Protein AF-A0A5S5BTS8-F1 (afdb_monomer)

Radius of gyration: 24.58 Å; Cα contacts (8 Å, |Δi|>4): 96; chains: 1; bounding box: 59×62×31 Å

InterPro domains:
  IPR059932 YrzR-like, zinc ribbon domain [PF27112] (10-58)

Secondary structure (DSSP, 8-state):
---TTT--S-EEE-SSSEEEETTTTEEEEE-TTS-EEEEEE-TTSPEEE-HHHHS-------------------------

Foldseek 3Di:
DADPVHRDPQWDDPDPAWIAHPVQQKIWGADPVRQIWIWHQDPVRDTDTPSVVPPPPPDPPDPDDPPDPPDDDDDDDDDD

Sequence (80 aa):
MKCINCNSIDIGRIGTRQYYCWNCCIEMTIEEDGRMDVFQVEKDGSLSSLNDLFLEEETQPDEPAETAEFSPDDGQRLSG

Solvent-accessible surface area (backbone atoms only — not comparable to full-atom values): 5358 Å² total; per-residue (Å²): 116,58,40,91,90,74,62,44,65,58,58,45,77,80,51,100,48,29,36,34,30,75,87,73,38,31,39,37,36,55,50,95,88,71,51,64,48,34,32,36,46,45,97,87,67,51,77,45,77,45,36,84,81,69,49,74,73,74,74,80,91,75,84,80,75,92,72,76,87,80,80,80,84,82,89,79,89,78,91,132

Structure (mmCIF, N/CA/C/O backbone):
data_AF-A0A5S5BTS8-F1
#
_entry.id   AF-A0A5S5BTS8-F1
#
loop_
_atom_site.group_PDB
_atom_site.id
_atom_site.type_symbol
_atom_site.label_atom_id
_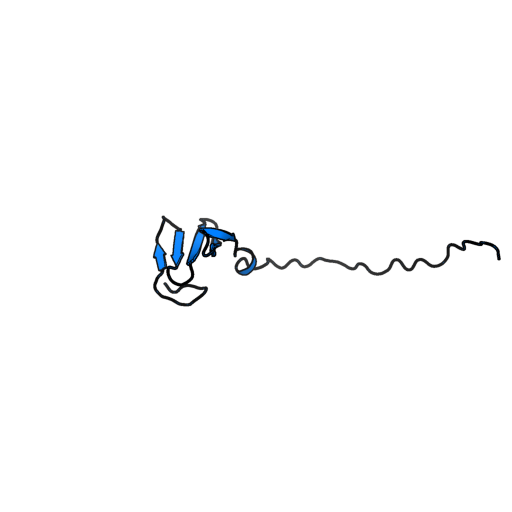atom_site.label_alt_id
_atom_site.label_comp_id
_atom_site.label_asym_id
_atom_site.label_entity_id
_atom_site.label_seq_id
_atom_site.pdbx_PDB_ins_code
_atom_site.Cartn_x
_atom_site.Cartn_y
_atom_site.Cartn_z
_atom_site.occupancy
_atom_site.B_iso_or_equiv
_atom_site.auth_seq_id
_atom_site.auth_comp_id
_atom_site.auth_asym_id
_atom_site.auth_atom_id
_atom_site.pdbx_PDB_model_num
ATOM 1 N N . MET A 1 1 ? -11.345 -2.824 4.760 1.00 67.31 1 MET A N 1
ATOM 2 C CA . MET A 1 1 ? -10.385 -1.703 4.858 1.00 67.31 1 MET A CA 1
ATOM 3 C C . MET A 1 1 ? -10.325 -1.033 3.500 1.00 67.31 1 MET A C 1
ATOM 5 O O . MET A 1 1 ? -10.531 -1.729 2.515 1.00 67.31 1 MET A O 1
ATOM 9 N N . LYS A 1 2 ? -10.132 0.285 3.444 1.00 81.12 2 LYS A N 1
ATOM 10 C CA . LYS A 1 2 ? -9.974 1.020 2.182 1.00 81.12 2 LYS A CA 1
ATOM 11 C C . LYS A 1 2 ? -8.524 1.458 2.045 1.00 81.12 2 LYS A C 1
ATOM 13 O O . LYS A 1 2 ? -7.903 1.786 3.050 1.00 81.12 2 LYS A O 1
ATOM 18 N N . CYS A 1 3 ? -7.999 1.418 0.827 1.00 84.56 3 CYS A N 1
ATOM 19 C CA . CYS A 1 3 ? -6.644 1.859 0.542 1.00 84.56 3 CYS A CA 1
ATOM 20 C C . CYS A 1 3 ? -6.526 3.345 0.891 1.00 84.56 3 CYS A C 1
ATOM 22 O O . CYS A 1 3 ? -7.376 4.128 0.474 1.00 84.56 3 CYS A O 1
ATOM 24 N N . ILE A 1 4 ? -5.486 3.742 1.619 1.00 81.06 4 ILE A N 1
ATOM 25 C CA . ILE A 1 4 ? -5.270 5.156 1.959 1.00 81.06 4 ILE A CA 1
ATOM 26 C C . ILE A 1 4 ? -4.859 5.993 0.740 1.00 81.06 4 ILE A C 1
ATOM 28 O O . ILE A 1 4 ? -5.099 7.190 0.715 1.00 81.06 4 ILE A O 1
ATOM 32 N N . ASN A 1 5 ? -4.304 5.351 -0.292 1.00 79.44 5 ASN A N 1
ATOM 33 C CA . ASN A 1 5 ? -3.835 6.025 -1.501 1.00 79.44 5 ASN A CA 1
ATOM 34 C C . ASN A 1 5 ? -4.938 6.211 -2.560 1.00 79.44 5 ASN A C 1
ATOM 36 O O . ASN A 1 5 ? -4.945 7.180 -3.305 1.00 79.44 5 ASN A O 1
ATOM 40 N N . CYS A 1 6 ? -5.888 5.276 -2.653 1.00 85.25 6 CYS A N 1
ATOM 41 C CA . CYS A 1 6 ? -6.883 5.287 -3.735 1.00 85.25 6 CYS A CA 1
ATOM 42 C C . CYS A 1 6 ? -8.292 4.871 -3.323 1.00 85.25 6 CYS A C 1
ATOM 44 O O . CYS A 1 6 ? -9.155 4.661 -4.172 1.00 85.25 6 CYS A O 1
ATOM 46 N N . ASN A 1 7 ? -8.527 4.696 -2.024 1.00 84.00 7 ASN A N 1
ATOM 47 C CA . ASN A 1 7 ? -9.816 4.352 -1.426 1.00 84.00 7 ASN A CA 1
ATOM 48 C C . ASN A 1 7 ? -10.476 3.061 -1.934 1.00 84.00 7 ASN A C 1
ATOM 50 O O . ASN A 1 7 ? -11.612 2.778 -1.540 1.00 84.00 7 ASN A O 1
ATOM 54 N N . SER A 1 8 ? -9.771 2.249 -2.728 1.00 87.00 8 SER A N 1
ATOM 55 C CA . SER A 1 8 ? -10.279 0.956 -3.174 1.00 87.00 8 SER A CA 1
ATOM 56 C C . SER A 1 8 ? -10.389 -0.036 -2.015 1.00 87.00 8 SER A C 1
ATOM 58 O O . SER A 1 8 ? -9.678 0.064 -1.011 1.00 87.00 8 SER A O 1
ATOM 60 N N . ILE A 1 9 ? -11.298 -0.994 -2.157 1.00 87.50 9 ILE A N 1
ATOM 61 C CA . ILE A 1 9 ? -11.519 -2.085 -1.20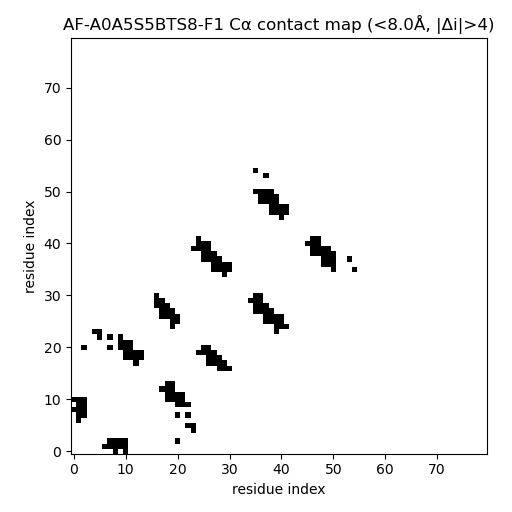1 1.00 87.50 9 ILE A CA 1
ATOM 62 C C . ILE A 1 9 ? -10.652 -3.313 -1.508 1.00 87.50 9 ILE A C 1
ATOM 64 O O . ILE A 1 9 ? -10.566 -4.211 -0.672 1.00 87.50 9 ILE A O 1
ATOM 68 N N . ASP A 1 10 ? -9.993 -3.329 -2.670 1.00 90.88 10 ASP A N 1
ATOM 69 C CA . ASP A 1 10 ? -9.153 -4.423 -3.172 1.00 90.88 10 ASP A CA 1
ATOM 70 C C . ASP A 1 10 ? -7.771 -4.448 -2.502 1.00 90.88 10 ASP A C 1
ATOM 72 O O . ASP A 1 10 ? -6.725 -4.282 -3.136 1.00 90.88 10 ASP A O 1
ATOM 76 N N . ILE A 1 11 ? -7.771 -4.630 -1.182 1.00 90.38 11 ILE A N 1
ATOM 77 C CA . ILE A 1 11 ? -6.562 -4.782 -0.373 1.00 90.38 11 ILE A CA 1
ATOM 78 C C . ILE A 1 11 ? -6.450 -6.241 0.064 1.00 90.38 11 ILE A C 1
ATOM 80 O O . ILE A 1 11 ? -7.327 -6.765 0.752 1.00 90.38 11 ILE A O 1
ATOM 84 N N . GLY A 1 12 ? -5.359 -6.893 -0.319 1.00 90.06 12 GLY A N 1
ATOM 85 C CA . GLY A 1 12 ? -4.998 -8.234 0.120 1.00 90.06 12 GLY A CA 1
ATOM 86 C C . GLY A 1 12 ? -4.070 -8.196 1.330 1.00 90.06 12 GLY A C 1
ATOM 87 O O . GLY A 1 12 ? -3.216 -7.323 1.439 1.00 90.06 12 GLY A O 1
ATOM 88 N N . ARG A 1 13 ? -4.205 -9.162 2.241 1.00 90.50 13 ARG A N 1
ATOM 89 C CA . ARG A 1 13 ? -3.219 -9.390 3.304 1.00 90.50 13 ARG A CA 1
ATOM 90 C C . ARG A 1 13 ? -2.174 -10.383 2.795 1.00 90.50 13 ARG A C 1
ATOM 92 O O . ARG A 1 13 ? -2.525 -11.528 2.526 1.00 90.50 13 ARG A O 1
ATOM 99 N N . ILE A 1 14 ? -0.922 -9.952 2.682 1.00 90.62 14 ILE A N 1
ATOM 100 C CA . ILE A 1 14 ? 0.195 -10.784 2.198 1.00 90.62 14 ILE A CA 1
ATOM 101 C C . ILE A 1 14 ? 1.022 -11.386 3.346 1.00 90.62 14 ILE A C 1
ATOM 103 O O . ILE A 1 14 ? 1.676 -12.406 3.158 1.00 90.62 14 ILE A O 1
ATOM 107 N N . GLY A 1 15 ? 0.929 -10.825 4.559 1.00 89.25 15 GLY A N 1
ATOM 108 C CA . GLY A 1 15 ? 1.648 -11.306 5.745 1.00 89.25 15 GLY A CA 1
ATOM 109 C C . GLY A 1 15 ? 0.918 -11.013 7.057 1.00 89.25 15 GLY A C 1
ATOM 110 O O . GLY A 1 15 ? -0.225 -10.562 7.066 1.00 89.25 15 GLY A O 1
ATOM 111 N N . THR A 1 16 ? 1.563 -11.265 8.197 1.00 86.69 16 THR A N 1
ATOM 112 C CA . THR A 1 16 ? 0.952 -11.068 9.529 1.00 86.69 16 THR A CA 1
ATOM 113 C C . THR A 1 16 ? 0.576 -9.605 9.789 1.00 86.69 16 THR A C 1
ATOM 115 O O . THR A 1 16 ? -0.399 -9.338 10.486 1.00 86.69 16 THR A O 1
ATOM 118 N N . ARG A 1 17 ? 1.312 -8.661 9.189 1.00 89.38 17 ARG A N 1
ATOM 119 C CA . ARG A 1 17 ? 1.105 -7.207 9.318 1.00 89.38 17 ARG A CA 1
ATOM 120 C C . ARG A 1 17 ? 1.341 -6.452 8.011 1.00 89.38 17 ARG A C 1
ATOM 122 O O . ARG A 1 17 ? 1.624 -5.262 8.021 1.00 89.38 17 ARG A O 1
ATOM 129 N N . GLN A 1 18 ? 1.265 -7.174 6.901 1.00 91.31 18 GLN A N 1
ATOM 130 C CA . GLN A 1 18 ? 1.594 -6.660 5.581 1.00 91.31 18 GLN A CA 1
ATOM 131 C C . GLN A 1 18 ? 0.364 -6.738 4.687 1.00 91.31 18 GLN A C 1
ATOM 133 O O . GLN A 1 18 ? -0.289 -7.788 4.586 1.00 91.31 18 GLN A O 1
ATOM 138 N N . TYR A 1 19 ? 0.058 -5.621 4.045 1.00 90.75 19 TYR A N 1
ATOM 139 C CA . TYR A 1 19 ? -1.126 -5.406 3.235 1.00 90.75 19 TYR A CA 1
ATOM 140 C C . TYR A 1 19 ? -0.716 -4.869 1.872 1.00 90.75 19 TYR A C 1
ATOM 142 O O . TYR A 1 19 ? 0.130 -3.993 1.772 1.00 90.75 19 TYR A O 1
ATOM 150 N N . TYR A 1 20 ? -1.354 -5.366 0.825 1.00 90.56 20 TYR A N 1
ATOM 151 C CA . TYR A 1 20 ? -1.059 -5.009 -0.551 1.00 90.56 20 TYR A CA 1
ATOM 152 C C . TYR A 1 20 ? -2.328 -4.559 -1.265 1.00 90.56 20 TYR A C 1
ATOM 154 O O . TYR A 1 20 ? -3.334 -5.269 -1.265 1.00 90.56 20 TYR A O 1
ATOM 162 N N . CYS A 1 21 ? -2.297 -3.385 -1.886 1.00 91.44 21 CYS A N 1
ATOM 163 C CA . CYS A 1 21 ? -3.406 -2.877 -2.680 1.00 91.44 21 CYS A CA 1
ATOM 164 C C . CYS A 1 21 ? -3.235 -3.257 -4.152 1.00 91.44 2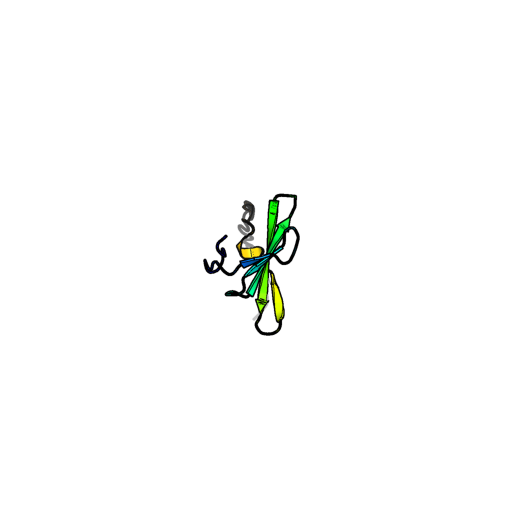1 CYS A C 1
ATOM 166 O O . CYS A 1 21 ? -2.317 -2.776 -4.815 1.00 91.44 21 CYS A O 1
ATOM 168 N N . TRP A 1 22 ? -4.179 -4.030 -4.687 1.00 89.56 22 TRP A N 1
ATOM 169 C CA . TRP A 1 22 ? -4.165 -4.474 -6.085 1.00 89.56 22 TRP A CA 1
ATOM 170 C C . TRP A 1 22 ? -4.402 -3.351 -7.091 1.00 89.56 22 TRP A C 1
ATOM 172 O O . TRP A 1 22 ? -3.939 -3.426 -8.223 1.00 89.56 22 TRP A O 1
ATOM 182 N N . ASN A 1 23 ? -5.126 -2.306 -6.694 1.00 89.00 23 ASN A N 1
ATOM 183 C CA . ASN A 1 23 ? -5.483 -1.228 -7.612 1.00 89.00 23 ASN A CA 1
ATOM 184 C C . ASN A 1 23 ? -4.343 -0.217 -7.806 1.00 89.00 23 ASN A C 1
ATOM 186 O O . ASN A 1 23 ? -4.267 0.449 -8.831 1.00 89.00 23 ASN A O 1
ATOM 190 N N . CYS A 1 24 ? -3.503 -0.056 -6.784 1.00 88.06 24 CYS A N 1
ATOM 191 C CA . CYS A 1 24 ? -2.550 1.056 -6.678 1.00 88.06 24 CYS A CA 1
ATOM 192 C C . CYS A 1 24 ? -1.116 0.565 -6.511 1.00 88.06 24 CYS A C 1
ATOM 194 O O . CYS A 1 24 ? -0.205 1.379 -6.399 1.00 88.06 24 CYS A O 1
ATOM 196 N N . CYS A 1 25 ? -0.944 -0.759 -6.503 1.00 90.44 25 CYS A N 1
ATOM 197 C CA . CYS A 1 25 ? 0.327 -1.446 -6.387 1.00 90.44 25 CYS A CA 1
ATOM 198 C C . CYS A 1 25 ? 1.143 -0.940 -5.197 1.00 90.44 25 CYS A C 1
ATOM 200 O O . CYS A 1 25 ? 2.342 -0.758 -5.321 1.00 90.44 25 CYS A O 1
ATOM 202 N N . ILE A 1 26 ? 0.501 -0.670 -4.058 1.00 88.25 26 ILE A N 1
ATOM 203 C CA . ILE A 1 26 ? 1.210 -0.260 -2.843 1.00 88.25 26 ILE A CA 1
ATOM 204 C C . ILE A 1 26 ? 1.213 -1.387 -1.820 1.00 88.25 26 ILE A C 1
ATOM 206 O O . ILE A 1 26 ? 0.197 -2.055 -1.613 1.00 88.25 26 ILE A O 1
ATOM 210 N N . GLU A 1 27 ? 2.347 -1.559 -1.169 1.00 90.12 27 GLU A N 1
ATOM 211 C CA . GLU A 1 27 ? 2.559 -2.409 -0.015 1.00 90.12 27 GLU A CA 1
ATOM 212 C C . GLU A 1 27 ? 2.608 -1.547 1.249 1.00 90.12 27 GLU A C 1
ATOM 214 O O . GLU A 1 27 ? 3.167 -0.455 1.254 1.00 90.12 27 GLU A O 1
ATOM 219 N N . MET A 1 28 ? 1.975 -2.024 2.312 1.00 87.81 28 MET A N 1
ATOM 220 C CA . MET A 1 28 ? 1.832 -1.352 3.595 1.00 87.81 28 MET A CA 1
ATOM 221 C C . MET A 1 28 ? 2.180 -2.344 4.700 1.00 87.81 28 MET A C 1
ATOM 223 O O . MET A 1 28 ? 1.528 -3.385 4.817 1.00 87.81 28 MET A O 1
ATOM 227 N N . THR A 1 29 ? 3.152 -2.009 5.536 1.00 89.12 29 THR A N 1
ATOM 228 C CA . THR A 1 29 ? 3.604 -2.838 6.653 1.00 89.12 29 THR A CA 1
ATOM 229 C C . THR A 1 29 ? 3.387 -2.094 7.959 1.00 89.12 29 THR A C 1
ATOM 231 O O . THR A 1 29 ? 3.740 -0.930 8.067 1.00 89.12 29 THR A O 1
ATOM 234 N N . ILE A 1 30 ? 2.779 -2.755 8.943 1.00 87.25 30 ILE A N 1
ATOM 235 C CA . ILE A 1 30 ? 2.509 -2.175 10.263 1.00 87.25 30 ILE A CA 1
ATOM 236 C C . ILE A 1 30 ? 3.427 -2.841 11.284 1.00 87.25 30 ILE A C 1
ATOM 238 O O . ILE A 1 30 ? 3.302 -4.037 11.543 1.00 87.25 30 ILE A O 1
ATOM 242 N N . GLU A 1 31 ? 4.327 -2.074 11.877 1.00 85.88 31 GLU A N 1
ATOM 243 C CA . GLU A 1 31 ? 5.241 -2.535 12.918 1.00 85.88 31 GLU A CA 1
ATOM 244 C C . GLU A 1 31 ? 4.538 -2.655 14.280 1.00 85.88 31 GLU A C 1
ATOM 246 O O . GLU A 1 31 ? 3.409 -2.215 14.506 1.00 85.88 31 GLU A O 1
ATOM 251 N N . GLU A 1 32 ? 5.229 -3.287 15.221 1.00 85.31 32 GLU A N 1
ATOM 252 C CA . GLU A 1 32 ? 4.773 -3.486 16.601 1.00 85.31 32 GLU A CA 1
ATOM 253 C C . GLU A 1 32 ? 4.751 -2.187 17.421 1.00 85.31 32 GLU A C 1
ATOM 255 O O . GLU A 1 32 ? 3.916 -2.028 18.306 1.00 85.31 32 GLU A O 1
ATOM 260 N N . ASP A 1 33 ? 5.637 -1.260 17.060 1.00 83.81 33 ASP A N 1
ATOM 261 C CA . ASP A 1 33 ? 5.869 0.047 17.687 1.00 83.81 33 ASP A CA 1
ATOM 262 C C . ASP A 1 33 ? 4.875 1.129 17.215 1.00 83.81 33 ASP A C 1
ATOM 264 O O . ASP A 1 33 ? 4.898 2.258 17.689 1.00 83.81 3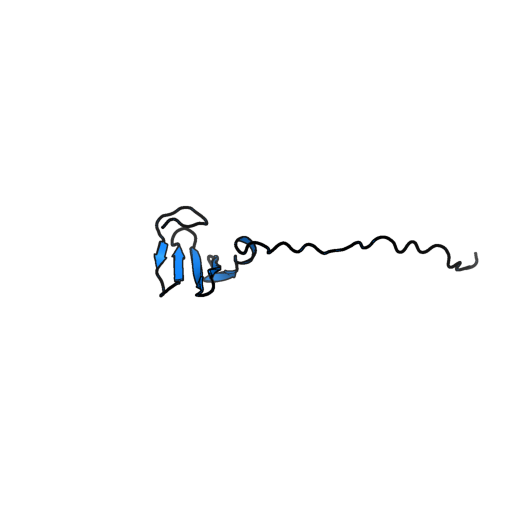3 ASP A O 1
ATOM 268 N N . GLY A 1 34 ? 3.990 0.795 16.266 1.00 78.69 34 GLY A N 1
ATOM 269 C CA . GLY A 1 34 ? 3.047 1.739 15.655 1.00 78.69 34 GLY A CA 1
ATOM 270 C C . GLY A 1 34 ? 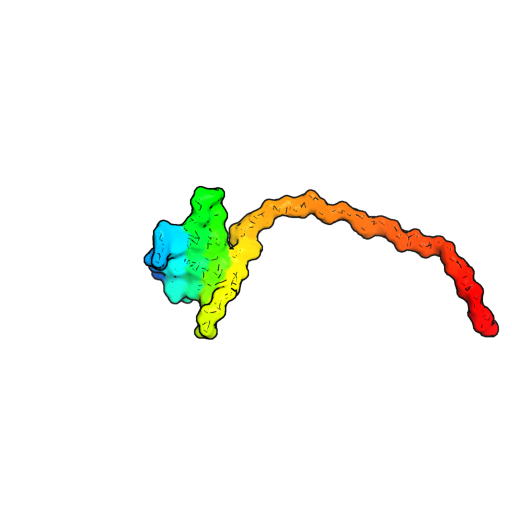3.567 2.437 14.394 1.00 78.69 34 GLY A C 1
ATOM 271 O O . GLY A 1 34 ? 2.829 3.211 13.791 1.00 78.69 34 GLY A O 1
ATOM 272 N N . ARG A 1 35 ? 4.795 2.132 13.953 1.00 80.94 35 ARG A N 1
ATOM 273 C CA . ARG A 1 35 ? 5.342 2.609 12.672 1.00 80.94 35 ARG A CA 1
ATOM 274 C C . ARG A 1 35 ? 4.643 1.919 11.502 1.00 80.94 35 ARG A C 1
ATOM 276 O O . ARG A 1 35 ? 4.330 0.729 11.575 1.00 80.94 35 ARG A O 1
ATOM 283 N N . MET A 1 36 ? 4.388 2.665 10.434 1.00 83.00 36 MET A N 1
ATOM 284 C CA . MET A 1 36 ? 3.765 2.144 9.222 1.00 83.00 36 MET A CA 1
ATOM 285 C C . MET A 1 36 ? 4.632 2.484 8.019 1.00 83.00 36 MET A C 1
ATOM 287 O O . MET A 1 36 ? 4.721 3.645 7.638 1.00 83.00 36 MET A O 1
ATOM 291 N N . ASP A 1 37 ?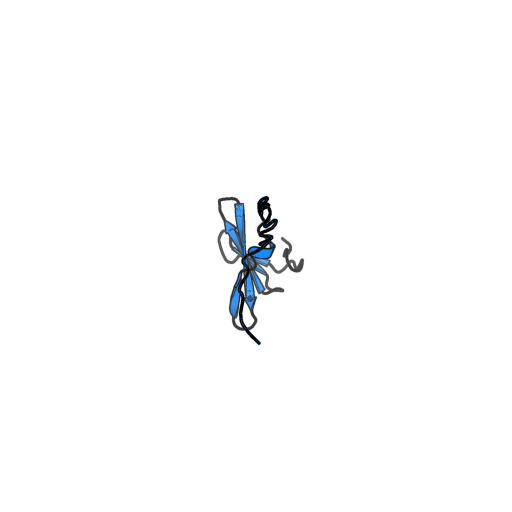 5.217 1.464 7.404 1.00 87.25 37 ASP A N 1
ATOM 292 C CA . ASP A 1 37 ? 6.027 1.621 6.204 1.00 87.25 37 ASP A CA 1
ATOM 293 C C . ASP A 1 37 ? 5.177 1.380 4.957 1.00 87.25 37 ASP A C 1
ATOM 295 O O . ASP A 1 37 ? 4.421 0.406 4.872 1.00 87.25 37 ASP A O 1
ATOM 299 N N . VAL A 1 38 ? 5.310 2.265 3.970 1.00 88.06 38 VAL A N 1
ATOM 300 C CA . VAL A 1 38 ? 4.575 2.186 2.703 1.00 88.06 38 VAL A CA 1
ATOM 301 C C . VAL A 1 38 ? 5.553 2.161 1.535 1.00 88.06 38 VAL A C 1
ATOM 303 O O . VAL A 1 38 ? 6.436 3.011 1.434 1.00 88.06 38 VAL A O 1
ATOM 306 N N . PHE A 1 39 ? 5.361 1.216 0.617 1.00 90.25 39 PHE A N 1
ATOM 307 C CA . PHE A 1 39 ? 6.171 1.048 -0.587 1.00 90.25 39 PHE A CA 1
ATOM 308 C C . PHE A 1 39 ? 5.275 0.986 -1.820 1.00 90.25 39 PHE A C 1
ATOM 310 O O . PHE A 1 39 ? 4.318 0.221 -1.866 1.00 90.25 39 PHE A O 1
ATOM 317 N N . GLN A 1 40 ? 5.577 1.773 -2.843 1.00 89.81 40 GLN A N 1
ATOM 318 C CA . GLN A 1 40 ? 4.935 1.668 -4.146 1.00 89.81 40 GLN A CA 1
ATOM 319 C C . GLN A 1 40 ? 5.711 0.711 -5.040 1.00 89.81 40 GLN A C 1
ATOM 321 O O . GLN A 1 40 ? 6.913 0.856 -5.219 1.00 89.81 40 GLN A O 1
ATOM 326 N N . VAL A 1 41 ? 5.008 -0.238 -5.641 1.00 90.25 41 VAL A N 1
ATOM 327 C CA . VAL A 1 41 ? 5.537 -1.118 -6.675 1.00 90.25 41 VAL A CA 1
ATOM 328 C C . VAL A 1 41 ? 5.336 -0.436 -8.026 1.00 90.25 41 VAL A C 1
ATOM 330 O O . VAL A 1 41 ? 4.206 -0.247 -8.486 1.00 90.25 41 VAL A O 1
ATOM 333 N N . GLU A 1 42 ? 6.437 -0.055 -8.663 1.00 89.62 42 GLU A N 1
ATOM 334 C CA . GLU A 1 42 ? 6.442 0.462 -10.026 1.00 89.62 42 GLU A CA 1
ATOM 335 C C . GLU A 1 42 ? 6.037 -0.619 -11.035 1.00 89.62 42 GLU A C 1
ATOM 337 O O . GLU A 1 42 ? 6.081 -1.821 -10.767 1.00 89.62 42 GLU A O 1
ATOM 342 N N . LYS A 1 43 ? 5.687 -0.200 -12.255 1.00 81.88 43 LYS A N 1
ATOM 343 C CA . LYS 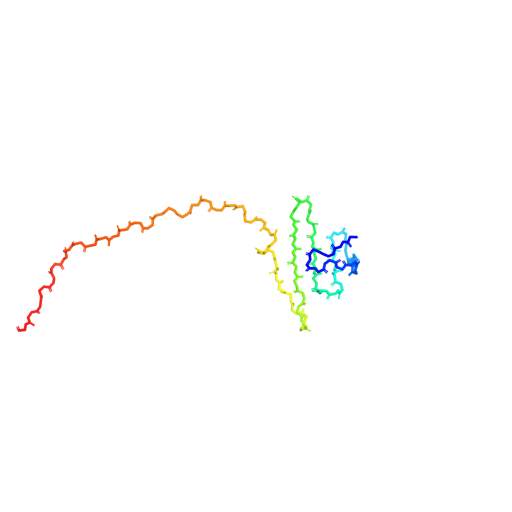A 1 43 ? 5.303 -1.117 -13.343 1.00 81.88 43 LYS A CA 1
ATOM 344 C C . LYS A 1 43 ? 6.406 -2.123 -13.704 1.00 81.88 43 LYS A C 1
ATOM 346 O O . LYS A 1 43 ? 6.106 -3.195 -14.222 1.00 81.88 43 LYS A O 1
ATOM 351 N N . ASP A 1 44 ? 7.656 -1.761 -13.439 1.00 85.50 44 ASP A N 1
ATOM 352 C CA . ASP A 1 44 ? 8.837 -2.601 -13.646 1.00 85.50 44 ASP A CA 1
ATOM 353 C C . ASP A 1 44 ? 9.068 -3.612 -12.500 1.00 85.50 44 ASP A C 1
ATOM 355 O O . ASP A 1 44 ? 9.852 -4.544 -12.635 1.00 85.50 44 ASP A O 1
ATOM 359 N N . GLY A 1 45 ? 8.354 -3.472 -11.377 1.00 80.50 45 GLY A N 1
ATOM 360 C CA . GLY A 1 45 ? 8.520 -4.301 -10.177 1.00 80.50 45 GLY A CA 1
ATOM 361 C C . GLY A 1 45 ? 9.490 -3.725 -9.142 1.00 80.50 45 GLY A C 1
ATOM 362 O O . GLY A 1 45 ? 9.682 -4.326 -8.087 1.00 80.50 45 GLY A O 1
ATOM 363 N N . SER A 1 46 ? 10.079 -2.559 -9.417 1.00 86.56 46 SER A N 1
ATOM 364 C CA . SER A 1 46 ? 10.890 -1.814 -8.449 1.00 86.56 46 SER A CA 1
ATOM 365 C C . SER A 1 46 ? 10.029 -1.266 -7.305 1.00 86.56 46 SER A C 1
ATOM 367 O O . SER A 1 46 ? 8.891 -0.859 -7.527 1.00 86.56 46 SER A O 1
ATOM 369 N N . LEU A 1 47 ? 10.573 -1.245 -6.084 1.00 87.38 47 LEU A N 1
ATOM 370 C CA . LEU A 1 47 ? 9.908 -0.697 -4.898 1.00 87.38 47 LEU A CA 1
ATOM 371 C C . LEU A 1 47 ? 10.403 0.726 -4.616 1.00 87.38 47 LEU A C 1
ATOM 373 O O . LEU A 1 47 ? 11.591 0.930 -4.369 1.00 87.38 47 LEU A O 1
ATOM 377 N N . SER A 1 48 ? 9.494 1.697 -4.605 1.00 86.50 48 SER A N 1
ATOM 378 C CA . SER A 1 48 ? 9.741 3.077 -4.184 1.00 86.50 48 SER A CA 1
ATOM 379 C C . SER A 1 48 ? 9.170 3.303 -2.790 1.00 86.50 48 SER A C 1
ATOM 381 O O . SER A 1 48 ? 7.963 3.195 -2.578 1.00 86.50 48 SER A O 1
ATOM 383 N N . SER A 1 49 ? 10.027 3.624 -1.826 1.00 85.38 49 SER A N 1
ATOM 384 C CA . SER A 1 49 ? 9.606 3.956 -0.464 1.00 85.38 49 SER A CA 1
ATOM 385 C C . SER A 1 49 ? 8.765 5.236 -0.468 1.00 85.38 49 SER A C 1
ATOM 387 O O . SER A 1 49 ? 9.261 6.298 -0.827 1.00 85.38 49 SER A O 1
ATOM 389 N N . LEU A 1 50 ? 7.503 5.138 -0.050 1.00 81.94 50 LEU A N 1
ATOM 390 C CA . LEU A 1 50 ? 6.593 6.275 0.147 1.00 81.94 50 LEU A CA 1
ATOM 391 C C . LEU A 1 50 ? 6.530 6.728 1.614 1.00 81.94 50 LEU A C 1
ATOM 393 O O . LEU A 1 50 ? 5.699 7.562 1.962 1.00 81.94 50 LEU A O 1
ATOM 397 N N . ASN A 1 51 ? 7.402 6.188 2.469 1.00 73.31 51 ASN A N 1
ATOM 398 C CA . ASN A 1 51 ? 7.473 6.486 3.902 1.00 73.31 51 ASN A CA 1
ATOM 399 C C . ASN A 1 51 ? 7.568 7.994 4.197 1.00 73.31 51 ASN A C 1
ATOM 401 O O . ASN A 1 51 ? 6.961 8.478 5.141 1.00 73.31 51 ASN A O 1
ATOM 405 N N . ASP A 1 52 ? 8.252 8.743 3.334 1.00 68.19 52 ASP A N 1
ATOM 406 C CA . ASP A 1 52 ? 8.458 10.195 3.439 1.00 68.19 52 ASP A CA 1
ATOM 407 C C . ASP A 1 52 ? 7.150 11.014 3.402 1.00 68.19 52 ASP A C 1
ATOM 409 O O . ASP A 1 52 ? 7.080 12.119 3.921 1.00 68.19 52 ASP A O 1
ATOM 413 N N . LEU A 1 53 ? 6.087 10.464 2.798 1.00 67.06 53 LEU A N 1
ATOM 414 C CA . LEU A 1 53 ? 4.803 11.152 2.618 1.00 67.06 53 LEU A CA 1
ATOM 415 C C . LEU A 1 53 ? 3.775 10.829 3.718 1.00 67.06 53 LEU A C 1
ATOM 417 O O . LEU A 1 53 ? 2.735 11.484 3.796 1.00 67.06 53 LEU A O 1
ATOM 421 N N . PHE A 1 54 ? 4.023 9.782 4.510 1.00 61.31 54 PHE A N 1
ATOM 422 C CA . PHE A 1 54 ? 3.075 9.238 5.492 1.00 61.31 54 PHE A CA 1
ATOM 423 C C . PHE A 1 54 ? 3.625 9.179 6.913 1.00 61.31 54 PHE A C 1
ATOM 425 O O . PHE A 1 54 ? 2.832 9.136 7.853 1.00 61.31 54 PHE A O 1
ATOM 432 N N . LEU A 1 55 ? 4.947 9.180 7.089 1.00 57.00 55 LEU A N 1
ATOM 433 C CA . LEU A 1 55 ? 5.526 9.503 8.378 1.00 57.00 55 LEU A CA 1
ATOM 434 C C . LEU A 1 55 ? 5.273 10.987 8.595 1.00 57.00 55 LEU A C 1
ATOM 436 O O . LEU A 1 55 ? 5.795 11.824 7.863 1.00 57.00 55 LEU A O 1
ATOM 440 N N . GLU A 1 56 ? 4.421 11.299 9.567 1.00 53.41 56 GLU A N 1
ATOM 441 C CA . GLU A 1 56 ? 4.379 12.633 10.142 1.00 53.41 56 GLU A CA 1
ATOM 442 C C . GLU A 1 56 ? 5.825 13.003 10.458 1.00 53.41 56 GLU A C 1
ATOM 444 O O . GLU A 1 56 ? 6.470 12.375 11.297 1.00 53.41 56 GLU A O 1
ATOM 449 N N . GLU A 1 57 ? 6.344 13.969 9.703 1.00 51.88 57 GLU A N 1
ATOM 450 C CA . GLU A 1 57 ? 7.457 14.802 10.103 1.00 51.88 57 GLU A CA 1
ATOM 451 C C . GLU A 1 57 ? 7.168 15.182 11.556 1.00 51.88 57 GLU A C 1
ATOM 453 O O . GLU A 1 57 ? 6.326 16.040 11.834 1.00 51.88 57 GLU A O 1
ATOM 458 N N . GLU A 1 58 ? 7.788 14.474 12.507 1.00 47.12 58 GLU A N 1
ATOM 459 C CA . GLU A 1 58 ? 7.992 15.016 13.837 1.00 47.12 58 GLU A CA 1
ATOM 460 C C . GLU A 1 58 ? 8.699 16.326 13.556 1.00 47.12 58 GLU A C 1
ATOM 462 O O . GLU A 1 58 ? 9.864 16.332 13.160 1.00 47.12 58 GLU A O 1
ATOM 467 N N . THR A 1 59 ? 7.909 17.399 13.613 1.00 51.69 59 THR A N 1
ATOM 468 C CA . THR A 1 59 ? 8.295 18.776 13.355 1.00 51.69 59 THR A CA 1
ATOM 469 C C . THR A 1 59 ? 9.763 18.934 13.710 1.00 51.69 59 THR A C 1
ATOM 471 O O . THR A 1 59 ? 10.121 18.687 14.864 1.00 51.69 59 THR A O 1
ATOM 474 N N . GLN A 1 60 ? 10.608 19.301 12.751 1.00 46.25 60 GLN A N 1
ATOM 475 C CA . GLN A 1 60 ? 11.935 19.813 13.057 1.00 46.25 60 GLN A CA 1
ATOM 476 C C . GLN A 1 60 ? 11.800 21.326 13.295 1.00 46.25 60 GLN A C 1
ATOM 478 O O . GLN A 1 60 ? 11.918 22.094 12.342 1.00 46.25 60 GLN A O 1
ATOM 483 N N . PRO A 1 61 ? 11.521 21.827 14.518 1.00 59.19 61 PRO A N 1
ATOM 484 C CA . PRO A 1 61 ? 11.857 23.196 14.845 1.00 59.19 61 PRO A CA 1
ATOM 485 C C . PRO A 1 61 ? 13.349 23.222 15.183 1.00 59.19 61 PRO A C 1
ATOM 487 O O . PRO A 1 61 ? 13.706 22.953 16.321 1.00 59.19 61 PRO A O 1
ATOM 490 N N . ASP A 1 62 ? 14.207 23.452 14.191 1.00 53.59 62 ASP A N 1
ATOM 491 C CA . ASP A 1 62 ? 15.427 24.265 14.331 1.00 53.59 62 ASP A CA 1
ATOM 492 C C . ASP A 1 62 ? 16.230 24.213 13.022 1.00 53.59 62 ASP A C 1
ATOM 494 O O . ASP A 1 62 ? 17.103 23.371 12.832 1.00 53.59 62 ASP A O 1
ATOM 498 N N . GLU A 1 63 ? 15.994 25.173 12.130 1.00 53.25 63 GLU A N 1
ATOM 499 C CA . GLU A 1 63 ? 17.151 25.831 11.526 1.00 53.25 63 GLU A CA 1
ATOM 500 C C . GLU A 1 63 ? 17.170 27.274 12.051 1.00 53.25 63 GLU A C 1
ATOM 502 O O . GLU A 1 63 ? 16.380 28.117 11.608 1.00 53.25 63 GLU A O 1
ATOM 507 N N . PRO A 1 64 ? 17.997 27.570 13.068 1.00 58.09 64 PRO A N 1
ATOM 508 C CA . PRO A 1 64 ? 18.240 28.933 13.488 1.00 58.09 64 PRO A C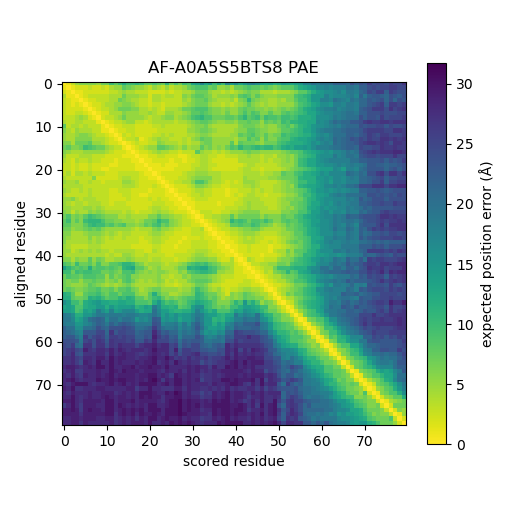A 1
ATOM 509 C C . PRO A 1 64 ? 19.190 29.609 12.493 1.00 58.09 64 PRO A C 1
ATOM 511 O O . PRO A 1 64 ? 20.344 29.225 12.353 1.00 58.09 64 PRO A O 1
ATOM 514 N N . ALA A 1 65 ? 18.683 30.663 11.854 1.00 56.47 65 ALA A N 1
ATOM 515 C CA . ALA A 1 65 ? 19.409 31.872 11.470 1.00 56.47 65 ALA A CA 1
ATOM 516 C C . ALA A 1 65 ? 20.842 31.703 10.917 1.00 56.47 65 ALA A C 1
ATOM 518 O O . ALA A 1 65 ? 21.811 31.889 11.650 1.00 56.47 65 ALA A O 1
ATOM 519 N N . GLU A 1 66 ? 20.991 31.615 9.592 1.00 53.12 66 GLU A N 1
ATOM 520 C CA . GLU A 1 66 ? 22.160 32.230 8.949 1.00 53.12 66 GLU A CA 1
ATOM 521 C C . GLU A 1 66 ? 21.851 33.713 8.683 1.00 53.12 66 GLU A C 1
ATOM 523 O O . GLU A 1 66 ? 21.591 34.169 7.569 1.00 53.12 66 GLU A O 1
ATOM 528 N N . THR A 1 67 ? 21.803 34.496 9.765 1.00 51.03 67 THR A N 1
ATOM 529 C CA . THR A 1 67 ? 21.977 35.942 9.657 1.00 51.03 67 THR A CA 1
ATOM 530 C C . THR A 1 67 ? 23.462 36.237 9.497 1.00 51.03 67 THR A C 1
ATOM 532 O O . THR A 1 67 ? 24.233 36.001 10.419 1.00 51.03 67 THR A O 1
ATOM 535 N N . ALA A 1 68 ? 23.801 36.852 8.368 1.00 56.59 68 ALA A N 1
ATOM 536 C CA . ALA A 1 68 ? 24.877 37.825 8.208 1.00 56.59 68 ALA A CA 1
ATOM 537 C C . ALA A 1 68 ? 26.306 37.399 8.594 1.00 56.59 68 ALA A C 1
ATOM 539 O O . ALA A 1 68 ? 26.746 37.621 9.717 1.00 56.59 68 ALA A O 1
ATOM 540 N N . GLU A 1 69 ? 27.109 37.082 7.577 1.00 49.56 69 GLU A N 1
ATOM 541 C CA . GLU A 1 69 ? 28.457 37.656 7.494 1.00 49.56 69 GLU A CA 1
ATOM 542 C C . GLU A 1 69 ? 28.452 38.767 6.438 1.00 49.56 69 GLU A C 1
ATOM 544 O O . GLU A 1 69 ? 28.796 38.615 5.268 1.00 49.56 69 GLU A O 1
ATOM 549 N N . PHE A 1 70 ? 27.994 39.934 6.893 1.00 49.66 70 PHE A N 1
ATOM 550 C CA . PHE A 1 70 ? 28.466 41.212 6.386 1.00 49.66 70 PHE A CA 1
ATOM 551 C C . PHE A 1 70 ? 29.985 41.231 6.613 1.00 49.66 70 PHE A C 1
ATOM 553 O O . PHE A 1 70 ? 30.421 41.380 7.751 1.00 49.66 70 PHE A O 1
ATOM 560 N N . SER A 1 71 ? 30.789 41.058 5.563 1.00 53.97 71 SER A N 1
ATOM 561 C CA . SER A 1 71 ? 32.205 41.437 5.594 1.00 53.97 71 SER A CA 1
ATOM 562 C C . SER A 1 71 ? 32.341 42.880 5.100 1.00 53.97 71 SER A C 1
ATOM 564 O O . SER A 1 71 ? 32.310 43.111 3.888 1.00 53.97 71 SER A O 1
ATOM 566 N N . PRO A 1 72 ? 32.475 43.880 5.987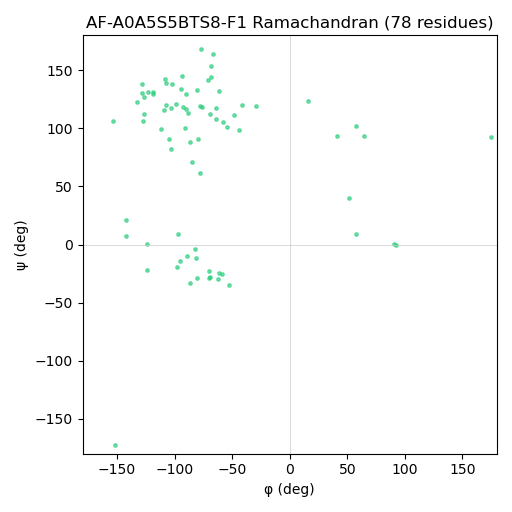 1.00 61.91 72 PRO A N 1
ATOM 567 C CA . PRO A 1 72 ? 33.067 45.148 5.621 1.00 61.91 72 PRO A CA 1
ATOM 568 C C . PRO A 1 72 ? 34.593 44.996 5.642 1.00 61.91 72 PRO A C 1
ATOM 570 O O . PRO A 1 72 ? 35.160 44.499 6.608 1.00 61.91 72 PRO A O 1
ATOM 573 N N . ASP A 1 73 ? 35.222 45.494 4.582 1.00 56.69 73 ASP A N 1
ATOM 574 C CA . ASP A 1 73 ? 36.622 45.923 4.540 1.00 56.69 73 ASP A CA 1
ATOM 575 C C . ASP A 1 73 ? 37.702 44.841 4.755 1.00 56.69 73 ASP A C 1
ATOM 577 O O . ASP A 1 73 ? 38.188 44.610 5.857 1.00 56.69 73 ASP A O 1
ATOM 581 N N . ASP A 1 74 ? 38.188 44.272 3.650 1.00 58.47 74 ASP A N 1
ATOM 582 C CA . ASP A 1 74 ? 39.637 44.140 3.494 1.00 58.47 74 ASP A CA 1
ATOM 583 C C . ASP A 1 74 ? 40.022 44.749 2.144 1.00 58.47 74 ASP A C 1
ATOM 585 O O . ASP A 1 74 ? 39.687 44.258 1.060 1.00 58.47 74 ASP A O 1
ATOM 589 N N . GLY A 1 75 ? 40.632 45.929 2.224 1.00 61.50 75 GLY A N 1
ATOM 590 C CA . GLY A 1 75 ? 41.120 46.657 1.073 1.00 61.50 75 GLY A CA 1
ATOM 591 C C . GLY A 1 75 ? 42.226 45.891 0.357 1.00 61.50 75 GLY A C 1
ATOM 592 O O . GLY A 1 75 ? 43.376 45.918 0.784 1.00 61.50 75 GLY A O 1
ATOM 593 N N . GLN A 1 76 ? 41.927 45.352 -0.826 1.00 62.47 76 GLN A N 1
ATOM 594 C CA . GLN A 1 76 ? 42.961 44.888 -1.746 1.00 62.47 76 GLN A CA 1
ATOM 595 C C . GLN A 1 76 ? 43.146 45.858 -2.921 1.00 62.47 76 GLN A C 1
ATOM 597 O O . GLN A 1 76 ? 42.550 45.768 -3.991 1.00 62.47 76 GLN A O 1
ATOM 602 N N . ARG A 1 77 ? 44.063 46.791 -2.678 1.00 62.69 77 ARG A N 1
ATOM 603 C CA . ARG A 1 77 ? 44.868 47.562 -3.632 1.00 62.69 77 ARG A CA 1
ATOM 604 C C . ARG A 1 77 ? 45.388 46.706 -4.797 1.00 62.69 77 ARG A C 1
ATOM 606 O O . ARG A 1 77 ? 46.228 45.863 -4.517 1.00 62.69 77 ARG A O 1
ATOM 613 N N . LEU A 1 78 ? 45.054 47.009 -6.064 1.00 58.12 78 LEU A N 1
ATOM 614 C CA . LEU A 1 78 ? 45.880 46.683 -7.251 1.00 58.12 78 LEU A CA 1
ATOM 615 C C . LEU A 1 78 ? 45.647 47.660 -8.435 1.00 58.12 78 LEU A C 1
ATOM 617 O O . LEU A 1 78 ? 44.620 47.635 -9.100 1.00 58.12 78 LEU A O 1
ATOM 621 N N . SER A 1 79 ? 46.657 48.515 -8.633 1.00 59.03 79 SER A N 1
ATOM 622 C CA . SER A 1 79 ? 47.226 49.097 -9.868 1.00 59.03 79 SER A CA 1
ATOM 623 C C . SER A 1 79 ? 46.463 49.053 -11.205 1.00 59.03 79 SER A C 1
ATOM 625 O O . SER A 1 79 ? 46.267 47.979 -11.775 1.00 59.03 79 SER A O 1
ATOM 627 N N . GLY A 1 80 ? 46.264 50.249 -11.772 1.00 54.91 80 GLY A N 1
ATOM 628 C CA . GLY A 1 80 ? 46.061 50.542 -13.195 1.00 54.91 80 GLY A CA 1
ATOM 629 C C . GLY A 1 80 ? 46.262 52.028 -13.460 1.00 54.91 80 GLY A C 1
ATOM 630 O O . GLY A 1 80 ? 45.531 52.811 -12.819 1.00 54.91 80 GLY A O 1
#

Mean predicted aligned error: 13.47 Å

pLDDT: mean 75.43, std 15.22, range [46.25, 91.44]

Organism: NCBI:txid582686

Nearest PDB structures (foldseek):
  7r5j-assembly1_N0  TM=7.381E-01  e=8.807E-01  Homo sapiens
  2pm7-assembly1_B  TM=7.153E-01  e=2.382E+00  Saccharomyces cerevisiae
  9hcj-assembly1_N0  TM=6.041E-01  e=2.238E+00  Dictyostelium discoideum
  7wb4-assembly1_D  TM=5.515E-01  e=1.857E+00  Xenopus laevis